Protein AF-A0A318TJJ9-F1 (afdb_monomer_lite)

Secondary structure (DSSP, 8-state):
--HHHHHHHHHHHHHHHHHHHHHHHHT-EEEEETTEEEEE--HHHHHHHHHHHHHHHHHHHHHHHHHHH-TTSPPPTT-SS-GGG---SHHHHHHHHHHHHHHHHHHHHHHHHHHHHHHSS----HHHHHHHHHHHHHHHHHHHHHHHHHT--

Foldseek 3Di:
DPVLLCVLVLQLVLLVLVLQLLVQAVPWDWDDDPVDIDTRGRVSNVVSVVVNVVSLVVLVVVLVVVCVVCVPQHDDSPDPDDSQPPDPDPLSVVLQVVLVVVLVVVCVPLVVVVVVVVPPPDPDDPSNNSVSVSVSSSVSSVSSSVSSVVSVD

Sequence (153 aa):
MNIRMFYPILNILSCIILLFVGWGFTRSNVTITENFIEYTIHPVGIFAWLVLIVFVFMLLFIVQRHNKQNPDKKIKAFSIKPPEYNEDDEMYQYATMSATKKVYTFLTWALPMILALLLLPIPFSKFSIFVIVVCIIIVQNLIFYFEMKKFKE

Organism: NCBI:txid1202712

pLDDT: mean 85.9, std 9.33, range [48.97, 96.56]

Radius of gyration: 19.57 Å; chains: 1; bounding box: 45×32×54 Å

Structure (mmCIF, N/CA/C/O backbone):
data_AF-A0A318TJJ9-F1
#
_entry.id   AF-A0A318TJJ9-F1
#
loop_
_atom_site.group_PDB
_atom_site.id
_atom_site.type_symbol
_atom_site.label_atom_id
_atom_site.label_alt_id
_atom_site.label_comp_id
_atom_site.label_asym_id
_atom_site.label_entity_id
_atom_site.label_seq_id
_atom_site.pdbx_PDB_ins_code
_atom_site.Cartn_x
_atom_site.Cartn_y
_atom_site.Cartn_z
_atom_site.occupancy
_atom_site.B_iso_or_equiv
_atom_site.auth_seq_id
_atom_site.auth_comp_id
_atom_site.auth_asym_id
_atom_site.auth_atom_id
_atom_site.pdbx_PDB_model_num
ATOM 1 N N . MET A 1 1 ? -22.801 3.834 6.534 1.00 48.97 1 MET A N 1
ATOM 2 C CA . MET A 1 1 ? -21.703 2.873 6.274 1.00 48.97 1 MET A CA 1
ATOM 3 C C . MET A 1 1 ? -20.527 3.254 7.158 1.00 48.97 1 MET A C 1
ATOM 5 O O . MET A 1 1 ? -20.187 4.430 7.186 1.00 48.97 1 MET A O 1
ATOM 9 N N . ASN A 1 2 ? -19.970 2.316 7.929 1.00 66.69 2 ASN A N 1
ATOM 10 C CA . ASN A 1 2 ? -18.931 2.628 8.912 1.00 66.69 2 ASN A CA 1
ATOM 11 C C . ASN A 1 2 ? -17.588 2.840 8.186 1.00 66.69 2 ASN A C 1
ATOM 13 O O . ASN A 1 2 ? -16.955 1.875 7.758 1.00 66.69 2 ASN A O 1
ATOM 17 N N . ILE A 1 3 ? -17.205 4.105 7.975 1.00 69.88 3 ILE A N 1
ATOM 18 C CA . ILE A 1 3 ? -16.076 4.514 7.115 1.00 69.88 3 ILE A CA 1
ATOM 19 C C . ILE A 1 3 ? -14.744 3.877 7.546 1.00 69.88 3 ILE A C 1
ATOM 21 O O . ILE A 1 3 ? -13.894 3.593 6.709 1.00 69.88 3 ILE A O 1
ATOM 25 N N . ARG A 1 4 ? -14.624 3.555 8.839 1.00 71.06 4 ARG A N 1
ATOM 26 C CA . ARG A 1 4 ? -13.448 2.954 9.484 1.00 71.06 4 ARG A CA 1
ATOM 27 C C . ARG A 1 4 ? -13.162 1.529 9.008 1.00 71.06 4 ARG A C 1
ATOM 29 O O . ARG A 1 4 ? -12.023 1.177 8.762 1.00 71.06 4 ARG A O 1
ATOM 36 N N . MET A 1 5 ? -14.199 0.718 8.802 1.00 74.88 5 MET A N 1
ATOM 37 C CA . MET A 1 5 ? -14.044 -0.660 8.309 1.00 74.88 5 MET A CA 1
ATOM 38 C C . MET A 1 5 ? -13.779 -0.714 6.801 1.00 74.88 5 MET A C 1
ATOM 40 O O . MET A 1 5 ? -13.242 -1.690 6.286 1.00 74.88 5 MET A O 1
ATOM 44 N N . PHE A 1 6 ? -14.191 0.333 6.087 1.00 81.38 6 PHE A N 1
ATOM 45 C CA . PHE A 1 6 ? -14.032 0.434 4.642 1.00 81.38 6 PHE A CA 1
ATOM 46 C C . PHE A 1 6 ? -12.661 0.998 4.244 1.00 81.38 6 PHE A C 1
ATOM 48 O O . PHE A 1 6 ? -12.187 0.732 3.143 1.00 81.38 6 PHE A O 1
ATOM 55 N N . TYR A 1 7 ? -11.998 1.732 5.139 1.00 82.69 7 TYR A N 1
ATOM 56 C CA . TYR A 1 7 ? -10.713 2.369 4.861 1.00 82.69 7 TYR A CA 1
ATOM 57 C C . TYR A 1 7 ? -9.578 1.381 4.515 1.00 82.69 7 TYR A C 1
ATOM 59 O O . TYR A 1 7 ? -8.919 1.610 3.498 1.00 82.69 7 TYR A O 1
ATOM 67 N N . PRO A 1 8 ? -9.394 0.236 5.207 1.00 86.44 8 PRO A 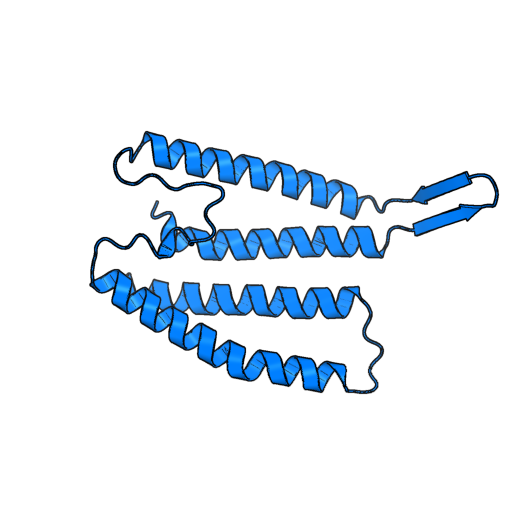N 1
ATOM 68 C CA . PRO A 1 8 ? -8.400 -0.764 4.801 1.00 86.44 8 PRO A CA 1
ATOM 69 C C . PRO A 1 8 ? -8.636 -1.304 3.383 1.00 86.44 8 PRO A C 1
ATOM 71 O O . PRO A 1 8 ? -7.691 -1.520 2.626 1.00 86.44 8 PRO A O 1
ATOM 74 N N . ILE A 1 9 ? -9.903 -1.467 2.983 1.00 88.50 9 ILE A N 1
ATOM 75 C CA . ILE A 1 9 ? -10.274 -1.905 1.628 1.00 88.50 9 ILE A CA 1
ATOM 76 C C . ILE A 1 9 ? -9.942 -0.817 0.603 1.00 88.50 9 ILE A C 1
ATOM 78 O O . ILE A 1 9 ? -9.381 -1.113 -0.451 1.00 88.50 9 ILE A O 1
ATOM 82 N N . LEU A 1 10 ? -10.251 0.445 0.911 1.00 89.00 10 LEU A N 1
ATOM 83 C CA . LEU A 1 10 ? -9.885 1.580 0.062 1.00 89.00 10 LEU A CA 1
ATOM 84 C C . LEU A 1 10 ? -8.366 1.698 -0.108 1.00 89.00 10 LEU A C 1
ATOM 86 O O . LEU A 1 10 ? -7.900 2.017 -1.200 1.00 89.00 10 LEU A O 1
ATOM 90 N N . ASN A 1 11 ? -7.595 1.387 0.934 1.00 89.75 11 ASN A N 1
ATOM 91 C CA . ASN A 1 11 ? -6.139 1.370 0.871 1.00 89.75 11 ASN A CA 1
ATOM 92 C C . ASN A 1 11 ? -5.622 0.239 -0.038 1.00 89.75 11 ASN A C 1
ATOM 94 O O . ASN A 1 11 ? -4.772 0.478 -0.891 1.00 89.75 11 ASN A O 1
ATOM 98 N N . ILE A 1 12 ? -6.198 -0.968 0.054 1.00 93.19 12 ILE A N 1
ATOM 99 C CA . ILE A 1 12 ? -5.901 -2.077 -0.874 1.00 93.19 12 ILE A CA 1
ATOM 100 C C . ILE A 1 12 ? -6.212 -1.673 -2.320 1.00 93.19 12 ILE A C 1
ATOM 102 O O . ILE A 1 12 ? -5.402 -1.910 -3.215 1.00 93.19 12 ILE A O 1
ATOM 106 N N . LEU A 1 13 ? -7.359 -1.034 -2.559 1.00 93.44 13 LEU A N 1
ATOM 107 C CA . LEU A 1 13 ? -7.740 -0.582 -3.895 1.00 93.44 13 LEU A CA 1
ATOM 108 C C . LEU A 1 13 ? -6.759 0.469 -4.436 1.00 93.44 13 LEU A C 1
ATOM 110 O O . LEU A 1 13 ? -6.338 0.371 -5.587 1.00 93.44 13 LEU A O 1
ATOM 114 N N . SER A 1 14 ? -6.335 1.416 -3.593 1.00 92.38 14 SER A N 1
ATOM 115 C CA . SER A 1 14 ? -5.288 2.391 -3.922 1.00 92.38 14 SER A CA 1
ATOM 116 C C . SER A 1 14 ? -3.986 1.699 -4.339 1.00 92.38 14 SER A C 1
ATOM 118 O O . SER A 1 14 ? -3.410 2.015 -5.379 1.00 92.38 14 SER A O 1
ATOM 120 N N . CYS A 1 15 ? -3.558 0.685 -3.584 1.00 93.81 15 CYS A N 1
ATOM 121 C CA . CYS A 1 15 ? -2.378 -0.116 -3.899 1.00 93.81 15 CYS A CA 1
ATOM 122 C C . CYS A 1 15 ? -2.483 -0.838 -5.247 1.00 93.81 15 CYS A C 1
ATOM 124 O O . CYS A 1 15 ? -1.516 -0.854 -6.008 1.00 93.81 15 CYS A O 1
ATOM 126 N N . ILE A 1 16 ? -3.649 -1.401 -5.570 1.00 94.38 16 ILE A N 1
ATOM 127 C CA . ILE A 1 16 ? -3.890 -2.052 -6.865 1.00 94.38 16 ILE A CA 1
ATOM 128 C C . ILE A 1 16 ? -3.786 -1.032 -8.002 1.00 94.38 16 ILE A C 1
ATOM 130 O O . ILE A 1 16 ? -3.118 -1.295 -8.999 1.00 94.38 16 ILE A O 1
ATOM 134 N N . ILE A 1 17 ? -4.387 0.151 -7.851 1.00 93.81 17 ILE A N 1
ATOM 135 C CA . ILE A 1 17 ? -4.281 1.219 -8.855 1.00 93.81 17 ILE A CA 1
ATOM 136 C C . ILE A 1 17 ? -2.810 1.623 -9.045 1.00 93.81 17 ILE A C 1
ATOM 138 O O . ILE A 1 17 ? -2.337 1.717 -10.178 1.00 93.81 17 ILE A O 1
ATOM 142 N N . LEU A 1 18 ? -2.057 1.781 -7.952 1.00 93.62 18 LEU A N 1
ATOM 143 C CA . LEU A 1 18 ? -0.630 2.107 -7.999 1.00 93.62 18 LEU A CA 1
ATOM 144 C C . LEU A 1 18 ? 0.219 1.023 -8.680 1.00 93.62 18 LEU A C 1
ATOM 146 O O . LEU A 1 18 ? 1.198 1.369 -9.339 1.00 93.62 18 LEU A O 1
ATOM 150 N N . LEU A 1 19 ? -0.153 -0.261 -8.592 1.00 94.06 19 LEU A N 1
ATOM 151 C CA . LEU A 1 19 ? 0.509 -1.328 -9.357 1.00 94.06 19 LEU A CA 1
ATOM 152 C C . LEU A 1 19 ? 0.387 -1.106 -10.861 1.00 94.06 19 LEU A C 1
ATOM 154 O O . LEU A 1 19 ? 1.390 -1.188 -11.570 1.00 94.06 19 LEU A O 1
ATOM 158 N N . PHE A 1 20 ? -0.814 -0.785 -11.343 1.00 92.94 20 PHE A N 1
ATOM 159 C CA . PHE A 1 20 ? -1.041 -0.512 -12.763 1.00 92.94 20 PHE A CA 1
ATOM 160 C C . PHE A 1 20 ? -0.334 0.760 -13.228 1.00 92.94 20 PHE A C 1
ATOM 162 O O . PHE A 1 20 ? 0.237 0.773 -14.320 1.00 92.94 20 PHE A O 1
ATOM 169 N N . VAL A 1 21 ? -0.306 1.796 -12.382 1.00 92.00 21 VAL A N 1
ATOM 170 C CA . VAL A 1 21 ? 0.491 3.003 -12.632 1.00 92.00 21 VAL A CA 1
ATOM 171 C C . VAL A 1 21 ? 1.962 2.615 -12.773 1.00 92.00 21 VAL A C 1
ATOM 173 O O . VAL A 1 21 ? 2.539 2.803 -13.841 1.00 92.00 21 VAL A O 1
ATOM 176 N N . GLY A 1 22 ? 2.560 1.992 -11.753 1.00 90.81 22 GLY A N 1
ATOM 177 C CA . GLY A 1 22 ? 3.972 1.597 -11.766 1.00 90.81 22 GLY A CA 1
ATOM 178 C C . GLY A 1 22 ? 4.338 0.690 -12.946 1.00 90.81 22 GLY A C 1
ATOM 179 O O . GLY A 1 22 ? 5.394 0.859 -13.559 1.00 90.81 22 GLY A O 1
ATOM 180 N N . TRP A 1 23 ? 3.444 -0.222 -13.329 1.00 91.44 23 TRP A N 1
ATOM 181 C CA . TRP A 1 23 ? 3.633 -1.087 -14.493 1.00 91.44 23 TRP A CA 1
ATOM 182 C C . TRP A 1 23 ? 3.658 -0.295 -15.806 1.00 91.44 23 TRP A C 1
ATOM 184 O O . TRP A 1 23 ? 4.503 -0.535 -16.666 1.00 91.44 23 TRP A O 1
ATOM 194 N N . GLY A 1 24 ? 2.778 0.698 -15.949 1.00 89.19 24 GLY A N 1
ATOM 195 C CA . GLY A 1 24 ? 2.758 1.583 -17.110 1.00 89.19 24 GLY A CA 1
ATOM 196 C C . GLY A 1 24 ? 4.018 2.446 -17.241 1.00 89.19 24 GLY A C 1
ATOM 197 O O . GLY A 1 24 ? 4.577 2.546 -18.333 1.00 89.19 24 GLY A O 1
ATOM 198 N N . PHE A 1 25 ? 4.516 3.024 -16.141 1.00 84.94 25 PHE A N 1
ATOM 199 C CA . PHE A 1 25 ? 5.750 3.833 -16.174 1.00 84.94 25 PHE A CA 1
ATOM 200 C C . PHE A 1 25 ? 6.992 3.009 -16.456 1.00 84.94 25 PHE A C 1
ATOM 202 O O . PHE A 1 25 ? 7.846 3.442 -17.217 1.00 84.94 25 PHE A O 1
ATOM 209 N N . THR A 1 26 ? 7.094 1.815 -15.877 1.00 87.62 26 THR A N 1
ATOM 210 C CA . THR A 1 26 ? 8.272 0.954 -16.068 1.00 87.62 26 THR A CA 1
ATOM 211 C C . THR A 1 26 ? 8.405 0.424 -17.496 1.00 87.62 26 THR A C 1
ATOM 213 O O . THR A 1 26 ? 9.491 0.003 -17.880 1.00 87.62 26 THR A O 1
ATOM 216 N N . ARG A 1 27 ? 7.330 0.481 -18.292 1.00 86.25 27 ARG A N 1
ATOM 217 C CA . ARG A 1 27 ? 7.324 0.175 -19.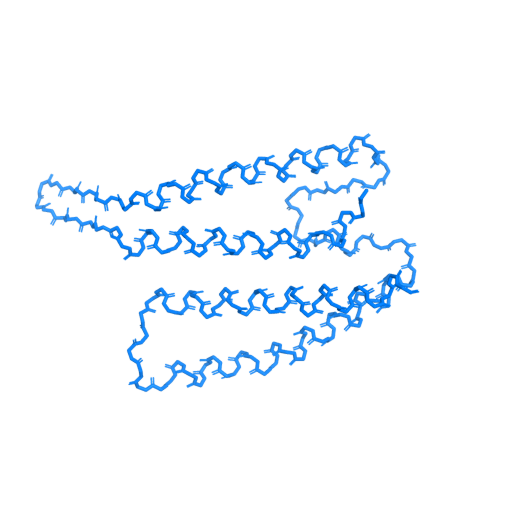732 1.00 86.25 27 ARG A CA 1
ATOM 218 C C . ARG A 1 27 ? 7.345 1.402 -20.641 1.00 86.25 27 ARG A C 1
ATOM 220 O O . ARG A 1 27 ? 7.291 1.248 -21.857 1.00 86.25 27 ARG A O 1
ATOM 227 N N . SER A 1 28 ? 7.368 2.600 -20.068 1.00 85.38 28 SER A N 1
ATOM 228 C CA . SER A 1 28 ? 7.495 3.832 -20.841 1.00 85.38 28 SER A CA 1
ATOM 229 C C . SER A 1 28 ? 8.970 4.058 -21.167 1.00 85.38 28 SER A C 1
ATOM 231 O O . SER A 1 28 ? 9.820 3.871 -20.297 1.00 85.38 28 SER A O 1
ATOM 233 N N . ASN A 1 29 ? 9.283 4.443 -22.403 1.00 80.75 29 ASN A N 1
ATOM 234 C CA . ASN A 1 29 ? 10.663 4.663 -22.831 1.00 80.75 29 ASN A CA 1
ATOM 235 C C . ASN A 1 29 ? 10.936 6.154 -23.006 1.00 80.75 29 ASN A C 1
ATOM 237 O O . ASN A 1 29 ? 10.069 6.920 -23.434 1.00 80.75 29 ASN A O 1
ATOM 241 N N . VAL A 1 30 ? 12.166 6.545 -22.691 1.00 82.62 30 VAL A N 1
ATOM 242 C CA . VAL A 1 30 ? 12.683 7.890 -22.935 1.00 82.62 30 VAL A CA 1
ATOM 243 C C . VAL A 1 30 ? 13.864 7.749 -23.876 1.00 82.62 30 VAL A C 1
ATOM 245 O O . VAL A 1 30 ? 14.856 7.109 -23.529 1.00 82.62 30 VAL A O 1
ATOM 248 N N . THR A 1 31 ? 13.749 8.319 -25.066 1.00 83.00 31 THR A N 1
ATOM 249 C CA . THR A 1 31 ? 14.832 8.399 -26.043 1.00 83.00 31 THR A CA 1
ATOM 250 C C . THR A 1 31 ? 15.424 9.800 -25.971 1.00 83.00 31 THR A C 1
ATOM 252 O O . THR A 1 31 ? 14.767 10.793 -26.276 1.00 83.00 31 THR A O 1
ATOM 255 N N . ILE A 1 32 ? 16.665 9.886 -25.488 1.00 82.31 32 ILE A N 1
ATOM 256 C CA . ILE A 1 32 ? 17.421 11.137 -25.415 1.00 82.31 32 ILE A CA 1
ATOM 257 C C . ILE A 1 32 ? 18.374 11.155 -26.607 1.00 82.31 32 ILE A C 1
ATOM 259 O O . ILE A 1 32 ? 19.318 10.370 -26.664 1.00 82.31 32 ILE A O 1
ATOM 263 N N . THR A 1 33 ? 18.109 12.051 -27.547 1.00 82.31 33 THR A N 1
ATOM 264 C CA . THR A 1 33 ? 18.981 12.380 -28.678 1.00 82.31 33 THR A CA 1
ATOM 265 C C . THR A 1 33 ? 19.632 13.738 -28.401 1.00 82.31 33 THR A C 1
ATOM 267 O O . THR A 1 33 ? 19.096 14.525 -27.625 1.00 82.31 33 THR A O 1
ATOM 270 N N . GLU A 1 34 ? 20.762 14.049 -29.043 1.00 80.88 34 GLU A N 1
ATOM 271 C CA . GLU A 1 34 ? 21.562 15.267 -28.792 1.00 80.88 34 GLU A CA 1
ATOM 272 C C . GLU A 1 34 ? 20.750 16.575 -28.772 1.00 80.88 34 GLU A C 1
ATOM 274 O O . GLU A 1 34 ? 21.083 17.489 -28.023 1.00 80.88 34 GLU A O 1
ATOM 279 N N . ASN A 1 35 ? 19.649 16.641 -29.530 1.00 84.81 35 ASN A N 1
ATOM 280 C CA . ASN A 1 35 ? 18.801 17.831 -29.634 1.00 84.81 35 ASN A CA 1
ATOM 281 C C . ASN A 1 35 ? 17.370 17.645 -29.101 1.00 84.81 35 ASN A C 1
ATOM 283 O O . ASN A 1 35 ? 16.635 18.626 -29.000 1.00 84.81 35 ASN A O 1
ATOM 287 N N . PHE A 1 36 ? 16.944 16.416 -28.783 1.00 83.00 36 PHE A N 1
ATOM 288 C CA . PHE A 1 36 ? 15.541 16.127 -28.471 1.00 83.00 36 PHE A CA 1
ATOM 289 C C . PHE A 1 36 ? 15.388 15.045 -27.410 1.00 83.00 36 PHE A C 1
ATOM 291 O O . PHE A 1 36 ? 16.108 14.050 -27.406 1.00 83.00 36 PHE A O 1
ATOM 298 N N . ILE A 1 37 ? 14.382 15.221 -26.555 1.00 85.19 37 ILE A N 1
ATOM 299 C CA . ILE A 1 37 ? 13.923 14.186 -25.635 1.00 85.19 37 ILE A CA 1
ATOM 300 C C . ILE A 1 37 ? 12.544 13.732 -26.107 1.00 85.19 37 ILE A C 1
ATOM 302 O O . ILE A 1 37 ? 11.585 14.503 -26.058 1.00 85.19 37 ILE A O 1
ATOM 306 N N . GLU A 1 38 ? 12.446 12.488 -26.562 1.00 85.06 38 GLU A N 1
ATOM 307 C CA . GLU A 1 38 ? 11.187 11.866 -26.955 1.00 85.06 38 GLU A CA 1
ATOM 308 C C . GLU A 1 38 ? 10.715 10.918 -25.843 1.00 85.06 38 GLU A C 1
ATOM 310 O O . GLU A 1 38 ? 11.437 10.036 -25.374 1.00 85.06 38 GLU A O 1
ATOM 315 N N . TYR A 1 39 ? 9.483 11.137 -25.383 1.00 82.81 39 TYR A N 1
ATOM 316 C CA . TYR A 1 39 ? 8.855 10.353 -24.325 1.00 82.81 39 TYR A CA 1
ATOM 317 C C . TYR A 1 39 ? 7.746 9.497 -24.923 1.00 82.81 39 TYR A C 1
ATOM 319 O O . TYR A 1 39 ? 6.717 10.012 -25.359 1.00 82.81 39 TYR A O 1
ATOM 327 N N . THR A 1 40 ? 7.920 8.180 -24.885 1.00 86.38 40 THR A N 1
ATOM 328 C CA . THR A 1 40 ? 6.876 7.228 -25.275 1.00 86.38 40 THR A CA 1
ATOM 329 C C . THR A 1 40 ? 6.252 6.639 -24.018 1.00 86.38 40 THR A C 1
ATOM 331 O O . THR A 1 40 ? 6.799 5.750 -23.364 1.00 86.38 40 THR A O 1
ATOM 334 N N . ILE A 1 41 ? 5.097 7.183 -23.634 1.00 83.38 41 ILE A N 1
ATOM 335 C CA . ILE A 1 41 ? 4.368 6.727 -22.450 1.00 83.38 41 ILE A CA 1
ATOM 336 C C . ILE A 1 41 ? 3.467 5.560 -22.844 1.00 83.38 41 ILE A C 1
ATOM 338 O O . ILE A 1 41 ? 2.675 5.653 -23.781 1.00 83.38 41 ILE A O 1
ATOM 342 N N . HIS A 1 42 ? 3.553 4.460 -22.101 1.00 88.06 42 HIS A N 1
ATOM 343 C CA . HIS A 1 42 ? 2.681 3.317 -22.332 1.00 88.06 42 HIS A CA 1
ATOM 344 C C . HIS A 1 42 ? 1.220 3.692 -21.995 1.00 88.06 42 HIS A C 1
ATOM 346 O O . HIS A 1 42 ? 0.965 4.208 -20.900 1.00 88.06 42 HIS A O 1
ATOM 352 N N . PRO A 1 43 ? 0.229 3.394 -22.860 1.00 88.00 43 PRO A N 1
ATOM 353 C CA . PRO A 1 43 ? -1.156 3.855 -22.687 1.00 88.00 43 PRO A CA 1
ATOM 354 C C . PRO A 1 43 ? -1.793 3.385 -21.372 1.00 88.00 43 PRO A C 1
ATOM 356 O O . PRO A 1 43 ? -2.579 4.105 -20.760 1.00 88.00 43 PRO A O 1
ATOM 359 N N . VAL A 1 44 ? -1.395 2.206 -20.883 1.00 89.06 44 VAL A N 1
ATOM 360 C CA . VAL A 1 44 ? -1.845 1.685 -19.580 1.00 89.06 44 VAL A CA 1
ATOM 361 C C . VAL A 1 44 ? -1.421 2.586 -18.417 1.00 89.06 44 VAL A C 1
ATOM 363 O O . VAL A 1 44 ? -2.197 2.753 -17.482 1.00 89.06 44 VAL A O 1
ATOM 366 N N . GLY A 1 45 ? -0.244 3.217 -18.481 1.00 86.94 45 GLY A N 1
ATOM 367 C CA . GLY A 1 45 ? 0.201 4.156 -17.448 1.00 86.94 45 GLY A CA 1
ATOM 368 C C . GLY A 1 45 ? -0.661 5.413 -17.401 1.00 86.94 45 GLY A C 1
ATOM 369 O O . GLY A 1 45 ? -1.033 5.859 -16.318 1.00 86.94 45 GLY A O 1
ATOM 370 N N . ILE A 1 46 ? -1.044 5.936 -18.570 1.00 88.94 46 ILE A N 1
ATOM 371 C CA . ILE A 1 46 ? -1.926 7.106 -18.691 1.00 88.94 46 ILE A CA 1
ATOM 372 C C . ILE A 1 46 ? -3.315 6.777 -18.140 1.00 88.94 46 ILE A C 1
ATOM 374 O O . ILE A 1 46 ? -3.847 7.512 -17.309 1.00 88.94 46 ILE A O 1
ATOM 378 N N . PHE A 1 47 ? -3.888 5.646 -18.557 1.00 92.81 47 PHE A N 1
ATOM 379 C CA . PHE A 1 47 ? -5.202 5.220 -18.084 1.00 92.81 47 PHE A CA 1
ATOM 380 C C . PHE A 1 47 ? -5.211 4.978 -16.569 1.00 92.81 47 PHE A C 1
ATOM 382 O O . PHE A 1 47 ? -6.095 5.471 -15.871 1.00 92.81 47 PHE A O 1
ATOM 389 N N . ALA A 1 48 ? -4.201 4.283 -16.039 1.00 92.38 48 ALA A N 1
ATOM 390 C CA . ALA A 1 48 ? -4.081 4.039 -14.606 1.00 92.38 48 ALA A CA 1
ATOM 391 C C . ALA A 1 48 ? -3.932 5.343 -13.801 1.00 92.38 48 ALA A C 1
ATOM 393 O O . ALA A 1 48 ? -4.510 5.458 -12.721 1.00 92.38 48 ALA A O 1
ATOM 394 N N . TRP A 1 49 ? -3.233 6.354 -14.335 1.00 91.19 49 TRP A N 1
ATOM 395 C CA . TRP A 1 49 ? -3.182 7.689 -13.727 1.00 91.19 49 TRP A CA 1
ATOM 396 C C . TRP A 1 49 ? -4.538 8.377 -13.690 1.00 91.19 49 TRP A C 1
ATOM 398 O O . TRP A 1 49 ? -4.901 8.944 -12.662 1.00 91.19 49 TRP A O 1
ATOM 408 N N . LEU A 1 50 ? -5.298 8.329 -14.784 1.00 94.06 50 LEU A N 1
ATOM 409 C CA . LEU A 1 50 ? -6.642 8.905 -14.817 1.00 94.06 50 LEU A CA 1
ATOM 410 C C . LEU A 1 50 ? -7.552 8.227 -13.788 1.00 94.06 50 LEU A C 1
ATOM 412 O O . LEU A 1 50 ? -8.258 8.911 -13.048 1.00 94.06 50 LEU A O 1
ATOM 416 N N . VAL A 1 51 ? -7.478 6.898 -13.678 1.00 94.75 51 VAL A N 1
ATOM 417 C CA . VAL A 1 51 ? -8.198 6.137 -12.647 1.00 94.75 51 VAL A CA 1
ATOM 418 C C . VAL A 1 51 ? -7.772 6.572 -11.244 1.00 94.75 51 VAL A C 1
ATOM 420 O O . VAL A 1 51 ? -8.637 6.790 -10.398 1.00 94.75 51 VAL A O 1
ATOM 423 N N . LEU A 1 52 ? -6.471 6.757 -10.995 1.00 93.75 52 LEU A N 1
ATOM 424 C CA . LEU A 1 52 ? -5.963 7.248 -9.711 1.00 93.75 52 LEU A CA 1
ATOM 425 C C . LEU A 1 52 ? -6.524 8.635 -9.375 1.00 93.75 52 LEU A C 1
ATOM 427 O O . LEU A 1 52 ? -6.983 8.853 -8.257 1.00 93.75 52 LEU A O 1
ATOM 431 N N . ILE A 1 53 ? -6.537 9.556 -10.341 1.00 94.25 53 ILE A N 1
ATOM 432 C CA . ILE A 1 53 ? -7.077 10.909 -10.165 1.00 94.25 53 ILE A CA 1
ATOM 433 C C . ILE A 1 53 ? -8.564 10.844 -9.797 1.00 94.25 53 ILE A C 1
ATOM 435 O O . ILE A 1 53 ? -8.978 11.424 -8.791 1.00 94.25 53 ILE A O 1
ATOM 439 N N . VAL A 1 54 ? -9.363 10.095 -10.562 1.00 95.25 54 VAL A N 1
ATOM 440 C CA . VAL A 1 54 ? -10.798 9.909 -10.289 1.00 95.25 54 VAL A CA 1
ATOM 441 C C . VAL A 1 54 ? -11.018 9.281 -8.911 1.00 95.25 54 VAL A C 1
ATOM 443 O O . VAL A 1 54 ? -11.891 9.719 -8.161 1.00 95.25 54 VAL A O 1
ATOM 446 N N . PHE A 1 55 ? -10.203 8.292 -8.544 1.00 93.19 55 PHE A N 1
ATOM 447 C CA . PHE A 1 55 ? -10.265 7.643 -7.240 1.00 93.19 55 PHE A CA 1
ATOM 448 C C . PHE A 1 55 ? -9.975 8.621 -6.091 1.00 93.19 55 PHE A C 1
ATOM 450 O O . PHE A 1 55 ? -10.723 8.656 -5.115 1.00 93.19 55 PHE A O 1
ATOM 457 N N . VAL A 1 56 ? -8.959 9.479 -6.221 1.00 91.50 56 VAL A N 1
ATOM 458 C CA . VAL A 1 56 ? -8.651 10.517 -5.222 1.00 91.50 56 VAL A CA 1
ATOM 459 C C . VAL A 1 56 ? -9.810 11.506 -5.075 1.00 91.50 56 VAL A C 1
ATOM 461 O O . VAL A 1 56 ? -10.215 11.807 -3.951 1.00 91.50 56 VAL A O 1
ATOM 464 N N . PHE A 1 57 ? -10.404 11.971 -6.179 1.00 92.62 57 PHE A N 1
ATOM 465 C CA . PHE A 1 57 ? -11.586 12.837 -6.116 1.00 92.62 57 PHE A CA 1
ATOM 466 C C . PHE A 1 57 ? -12.777 12.150 -5.437 1.00 92.62 57 PHE A C 1
ATOM 468 O O . PHE A 1 57 ? -13.467 12.773 -4.627 1.00 92.62 57 PHE A O 1
ATOM 475 N N . MET A 1 58 ? -12.989 10.859 -5.703 1.00 91.88 58 MET A N 1
ATOM 476 C CA . MET A 1 58 ? -14.021 10.067 -5.034 1.00 91.88 58 MET A CA 1
ATOM 477 C C . MET A 1 58 ? -13.780 9.986 -3.517 1.00 91.88 58 MET A C 1
ATOM 479 O O . MET A 1 58 ? -14.713 10.209 -2.743 1.00 91.88 58 MET A O 1
ATOM 483 N N . LEU A 1 59 ? -12.540 9.754 -3.073 1.00 88.38 59 LEU A N 1
ATOM 484 C CA . LEU A 1 59 ? -12.188 9.757 -1.648 1.00 88.38 59 LEU A CA 1
ATOM 485 C C . LEU A 1 59 ? -12.454 11.115 -0.990 1.00 88.38 59 LEU A C 1
ATOM 487 O O . LEU A 1 59 ? -13.071 11.171 0.077 1.00 88.38 59 LEU A O 1
ATOM 491 N N . LEU A 1 60 ? -12.049 12.214 -1.634 1.00 88.12 60 LEU A N 1
ATOM 492 C CA . LEU A 1 60 ? -12.309 13.567 -1.136 1.00 88.12 60 LEU A CA 1
ATOM 493 C C . LEU A 1 60 ? -13.811 13.830 -0.995 1.00 88.12 60 LEU A C 1
ATOM 495 O O . LEU A 1 60 ? -14.249 14.355 0.031 1.00 88.12 60 LEU A O 1
ATOM 499 N N . PHE A 1 61 ? -14.608 13.411 -1.978 1.00 88.38 61 PHE A N 1
ATOM 500 C CA . PHE A 1 61 ? -16.062 13.535 -1.931 1.00 88.38 61 PHE A CA 1
ATOM 501 C C . PHE A 1 61 ? -16.677 12.732 -0.773 1.00 88.38 61 PHE A C 1
ATOM 503 O O . PHE A 1 61 ? -17.539 13.243 -0.053 1.00 88.38 61 PHE A O 1
ATOM 510 N N . ILE A 1 62 ? -16.210 11.500 -0.540 1.00 86.25 62 ILE A N 1
ATOM 511 C CA . ILE A 1 62 ? -16.659 10.667 0.586 1.00 86.25 62 ILE A CA 1
ATOM 512 C C . ILE A 1 62 ? -16.347 11.350 1.923 1.00 86.25 62 ILE A C 1
ATOM 514 O O . ILE A 1 62 ? -17.224 11.425 2.787 1.00 86.25 62 ILE A O 1
ATOM 518 N N . VAL A 1 63 ? -15.133 11.885 2.089 1.00 84.81 63 VAL A N 1
ATOM 519 C CA . VAL A 1 63 ? -14.725 12.588 3.316 1.00 84.81 63 VAL A CA 1
ATOM 520 C C . VAL A 1 63 ? -15.563 13.848 3.531 1.00 84.81 63 VAL A C 1
ATOM 522 O O . VAL A 1 63 ? -16.072 14.066 4.629 1.00 84.81 63 VAL A O 1
ATOM 525 N N . GLN A 1 64 ? -15.779 14.656 2.490 1.00 85.81 64 GLN A N 1
ATOM 526 C CA . GLN A 1 64 ? -16.631 15.847 2.574 1.00 85.81 64 GLN A CA 1
ATOM 527 C C . GLN A 1 64 ? -18.069 15.493 2.965 1.00 85.81 64 GLN A C 1
ATOM 529 O O . GLN A 1 64 ? -18.642 16.121 3.859 1.00 85.81 64 GLN A O 1
ATOM 534 N N . ARG A 1 65 ? -18.645 14.458 2.341 1.00 85.94 65 ARG A N 1
ATOM 535 C CA . ARG A 1 65 ? -19.990 13.972 2.669 1.00 85.94 65 ARG A CA 1
ATOM 536 C C . ARG A 1 65 ? -20.070 13.484 4.114 1.00 85.94 65 ARG A C 1
ATOM 538 O O . ARG A 1 65 ? -21.029 13.822 4.805 1.00 85.94 65 ARG A O 1
ATOM 545 N N . HIS A 1 66 ? -19.069 12.738 4.580 1.00 82.81 66 HIS A N 1
ATOM 546 C CA . HIS A 1 66 ? -19.004 12.268 5.962 1.00 82.81 66 HIS A CA 1
ATOM 547 C C . HIS A 1 66 ? -18.930 13.433 6.958 1.00 82.81 66 HIS A C 1
ATOM 549 O O . HIS A 1 66 ? -19.700 13.458 7.915 1.00 82.81 66 HIS A O 1
ATOM 555 N N . ASN A 1 67 ? -18.083 14.430 6.686 1.00 84.81 67 ASN A N 1
ATOM 556 C CA . ASN A 1 67 ? -17.917 15.620 7.525 1.00 84.81 67 ASN A CA 1
ATOM 557 C C . ASN A 1 67 ? -19.173 16.496 7.580 1.00 84.81 67 ASN A C 1
ATOM 559 O O . ASN A 1 67 ? -19.432 17.122 8.604 1.00 84.81 67 ASN A O 1
ATOM 563 N N . LYS A 1 68 ? -19.958 16.549 6.494 1.00 84.38 68 LYS A N 1
ATOM 564 C CA . LYS A 1 68 ? -21.243 17.264 6.468 1.00 84.38 68 LYS A CA 1
ATOM 565 C C . LYS A 1 68 ? -22.308 16.558 7.309 1.00 84.38 68 LYS A C 1
ATOM 567 O O . LYS A 1 68 ? -23.141 17.222 7.911 1.00 84.38 68 LYS A O 1
ATOM 572 N N . GLN A 1 69 ? -22.293 15.225 7.330 1.00 83.12 69 GLN A N 1
ATOM 573 C CA . GLN A 1 69 ? -23.247 14.413 8.092 1.00 83.12 69 GLN A CA 1
ATOM 574 C C . GLN A 1 69 ? -22.869 14.277 9.573 1.00 83.12 69 GLN A C 1
ATOM 576 O O . GLN A 1 69 ? -23.755 14.113 10.401 1.00 83.12 69 GLN A O 1
ATOM 581 N N . ASN A 1 70 ? -21.577 14.351 9.903 1.00 80.19 70 ASN A N 1
ATOM 582 C CA . ASN A 1 70 ? -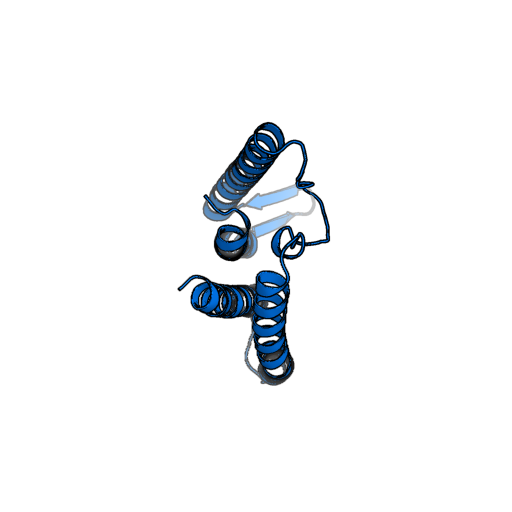21.052 14.197 11.261 1.00 80.19 70 ASN A CA 1
ATOM 583 C C . ASN A 1 70 ? -20.172 15.409 11.617 1.00 80.19 70 ASN A C 1
ATOM 585 O O . ASN A 1 70 ? -18.942 15.292 11.639 1.00 80.19 70 ASN A O 1
ATOM 589 N N . PRO A 1 71 ? -20.773 16.589 11.863 1.00 75.75 71 PRO A N 1
ATOM 590 C CA . PRO A 1 71 ? -20.023 17.812 12.150 1.00 75.75 71 PRO A CA 1
ATOM 591 C C . PRO A 1 71 ? -19.185 17.716 13.432 1.00 75.75 71 PRO A C 1
ATOM 593 O O . PRO A 1 71 ? -18.144 18.368 13.512 1.00 75.75 71 PRO A O 1
ATOM 596 N N . ASP A 1 72 ? -19.587 16.863 14.376 1.00 74.69 72 ASP A N 1
ATOM 597 C CA . ASP A 1 72 ? -18.899 16.657 15.656 1.00 74.69 72 ASP A CA 1
ATOM 598 C C . ASP A 1 72 ? -17.699 15.700 15.540 1.00 74.69 72 ASP A C 1
ATOM 600 O O . ASP A 1 72 ? -16.806 15.708 16.383 1.00 74.69 72 ASP A O 1
ATOM 604 N N . LYS A 1 73 ? -17.633 14.894 14.468 1.00 72.69 73 LYS A N 1
ATOM 605 C CA . LYS A 1 73 ? -16.592 13.873 14.240 1.00 72.69 73 LYS A CA 1
ATOM 606 C C . LYS A 1 73 ? -15.941 14.033 12.865 1.00 72.69 73 LYS A C 1
ATOM 608 O O . LYS A 1 73 ? -15.957 13.126 12.034 1.00 72.69 73 LYS A O 1
ATOM 613 N N . LYS A 1 74 ? -15.368 15.211 12.605 1.00 75.19 74 LYS A N 1
ATOM 614 C CA . LYS A 1 74 ? -14.732 15.524 11.314 1.00 75.19 74 LYS A CA 1
ATOM 615 C C . LYS A 1 74 ? -13.471 14.691 11.078 1.00 75.19 74 LYS A C 1
ATOM 617 O O . LYS A 1 74 ? -12.585 14.609 11.927 1.00 75.19 74 LYS A O 1
ATOM 622 N N . ILE A 1 75 ? -13.344 14.170 9.864 1.00 77.62 75 ILE A N 1
ATOM 623 C CA . ILE A 1 75 ? -12.143 13.523 9.340 1.00 77.62 75 ILE A CA 1
ATOM 624 C C . ILE A 1 75 ? -11.388 14.535 8.477 1.00 77.62 75 ILE A C 1
ATOM 626 O O . ILE A 1 75 ? -11.939 15.117 7.540 1.00 77.62 75 ILE A O 1
ATOM 630 N N . LYS A 1 76 ? -10.105 14.755 8.772 1.00 76.94 76 LYS A N 1
ATOM 631 C CA . LYS A 1 76 ? -9.225 15.551 7.907 1.00 76.94 76 LYS A CA 1
ATOM 632 C C . LYS A 1 76 ? -8.703 14.654 6.783 1.00 76.94 76 LYS A C 1
ATOM 634 O O . LYS A 1 76 ? -8.065 13.646 7.064 1.00 76.94 76 LYS A O 1
ATOM 639 N N . ALA A 1 77 ? -8.939 15.040 5.528 1.00 69.19 77 ALA A N 1
ATOM 640 C CA . ALA A 1 77 ? -8.559 14.247 4.352 1.00 69.19 77 ALA A CA 1
ATOM 641 C C . ALA A 1 77 ? -7.042 13.990 4.227 1.00 69.19 77 ALA A C 1
ATOM 643 O O . ALA A 1 77 ? -6.645 12.980 3.663 1.00 69.19 77 ALA A O 1
ATOM 644 N N . PHE A 1 78 ? -6.209 14.878 4.782 1.00 72.38 78 PHE A N 1
ATOM 645 C CA . PHE A 1 78 ? -4.742 14.793 4.744 1.00 72.38 78 PHE A CA 1
ATOM 646 C C . PHE A 1 78 ? -4.124 14.572 6.134 1.00 72.38 78 PHE A C 1
ATOM 648 O O . PHE A 1 78 ? -3.023 15.033 6.422 1.00 72.38 78 PHE A O 1
ATOM 655 N N . SER A 1 79 ? -4.856 13.926 7.043 1.00 73.81 79 SER A N 1
ATOM 656 C CA . SER A 1 79 ? -4.313 13.557 8.353 1.00 73.81 79 SER A CA 1
ATOM 657 C C . SER A 1 79 ? -3.311 12.414 8.222 1.00 73.81 79 SER A C 1
ATOM 659 O O . SER A 1 79 ? -3.609 11.408 7.587 1.00 73.81 79 SER A O 1
ATOM 661 N N . ILE A 1 80 ? -2.166 12.528 8.900 1.00 68.06 80 ILE A N 1
ATOM 662 C CA . ILE A 1 80 ? -1.230 11.405 9.076 1.00 68.06 80 ILE A CA 1
ATOM 663 C C . ILE A 1 80 ? -1.861 10.326 9.959 1.00 68.06 80 ILE A C 1
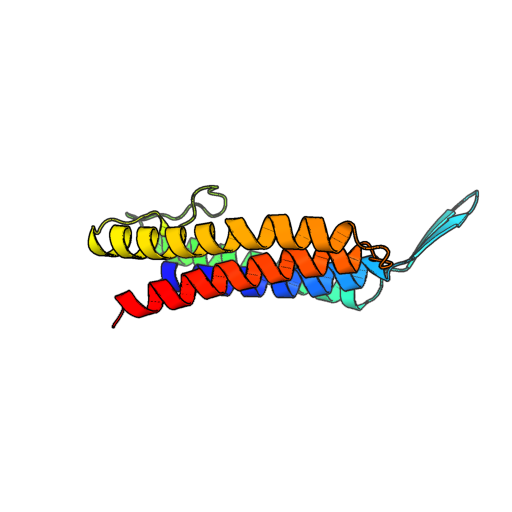ATOM 665 O O . ILE A 1 80 ? -1.599 9.146 9.761 1.00 68.06 80 ILE A O 1
ATOM 669 N N . LYS A 1 81 ? -2.708 10.723 10.922 1.00 69.56 81 LYS A N 1
ATOM 670 C CA . LYS A 1 81 ? -3.446 9.796 11.783 1.00 69.56 81 LYS A CA 1
ATOM 671 C C . LYS A 1 81 ? -4.588 9.161 10.975 1.00 69.56 81 LYS A C 1
ATOM 673 O O . LYS A 1 81 ? -5.474 9.917 10.555 1.00 69.56 81 LYS A O 1
ATOM 678 N N . PRO A 1 82 ? -4.592 7.827 10.794 1.00 69.88 82 PRO A N 1
ATOM 679 C CA . PRO A 1 82 ? -5.689 7.115 10.159 1.00 69.88 82 PRO A CA 1
ATOM 680 C C . PRO A 1 82 ? -7.029 7.372 10.865 1.00 69.88 82 PRO A C 1
ATOM 682 O O . PRO A 1 82 ? -7.065 7.479 12.099 1.00 69.88 82 PRO A O 1
ATOM 685 N N . PRO A 1 83 ? -8.137 7.480 10.112 1.00 68.06 83 PRO A N 1
ATOM 686 C CA . PRO A 1 83 ? -9.468 7.689 10.678 1.00 68.06 83 PRO A CA 1
ATOM 687 C C . PRO A 1 83 ? -9.948 6.523 11.559 1.00 68.06 83 PRO A C 1
ATOM 689 O O . PRO A 1 83 ? -10.885 6.707 12.336 1.00 68.06 83 PRO A O 1
ATOM 692 N N . GLU A 1 84 ? -9.315 5.351 11.468 1.00 64.94 84 GLU A N 1
ATOM 693 C CA . GLU A 1 84 ? -9.535 4.198 12.343 1.00 64.94 84 GLU A CA 1
ATOM 694 C C . GLU A 1 84 ? -9.256 4.524 13.807 1.00 64.94 84 GLU A C 1
ATOM 696 O O . GLU A 1 84 ? -10.026 4.103 14.653 1.00 64.94 84 GLU A O 1
ATOM 701 N N . TYR A 1 85 ? -8.240 5.339 14.105 1.00 62.78 85 TYR A N 1
ATOM 702 C CA . TYR A 1 85 ? -7.835 5.680 15.476 1.00 62.78 85 TYR A CA 1
ATOM 703 C C . TYR A 1 85 ? -8.666 6.799 16.131 1.00 62.78 85 TYR A C 1
ATOM 705 O O . TYR A 1 85 ? -8.297 7.310 17.196 1.00 62.78 85 TYR A O 1
ATOM 713 N N . ASN A 1 86 ? -9.734 7.271 15.485 1.00 64.25 86 ASN A N 1
ATOM 714 C CA . ASN A 1 86 ? -10.705 8.166 16.121 1.00 64.25 86 ASN A CA 1
ATOM 715 C C . ASN A 1 86 ? -11.764 7.318 16.825 1.00 64.25 86 ASN A C 1
ATOM 717 O O . ASN A 1 86 ? -12.895 7.208 16.361 1.00 64.25 86 ASN A O 1
ATOM 721 N N . GLU A 1 87 ? -11.363 6.668 17.911 1.00 65.00 87 GLU A N 1
ATOM 722 C CA . GLU A 1 87 ? -12.187 5.711 18.644 1.00 65.00 87 GLU A CA 1
ATOM 723 C C . GLU A 1 87 ? -12.694 6.352 19.927 1.00 65.00 87 GLU A C 1
ATOM 725 O O . GLU A 1 87 ? -11.916 6.662 20.825 1.00 65.00 87 GLU A O 1
ATOM 730 N N . ASP A 1 88 ? -14.010 6.539 19.991 1.00 63.91 88 ASP A N 1
ATOM 731 C CA . ASP A 1 88 ? -14.705 7.071 21.167 1.00 63.91 88 ASP A CA 1
ATOM 732 C C . ASP A 1 88 ? -15.169 5.948 22.116 1.00 63.91 88 ASP A C 1
ATOM 734 O O . ASP A 1 88 ? -15.848 6.218 23.099 1.00 63.91 88 ASP A O 1
ATOM 738 N N . ASP A 1 89 ? -14.860 4.690 21.783 1.00 73.00 89 ASP A N 1
ATOM 739 C CA . ASP A 1 89 ? -15.359 3.483 22.444 1.00 73.00 89 ASP A CA 1
ATOM 740 C C . ASP A 1 89 ? -14.188 2.527 22.727 1.00 73.00 89 ASP A C 1
ATOM 742 O O . ASP A 1 89 ? -13.393 2.208 21.833 1.00 73.00 89 ASP A O 1
ATOM 746 N N . GLU A 1 90 ? -14.086 2.087 23.981 1.00 75.50 90 GLU A N 1
ATOM 747 C CA . GLU A 1 90 ? -13.030 1.214 24.499 1.00 75.50 90 GLU A CA 1
ATOM 748 C C . GLU A 1 90 ? -12.978 -0.143 23.780 1.00 75.50 90 GLU A C 1
ATOM 750 O O . GLU A 1 90 ? -11.895 -0.693 23.562 1.00 75.50 90 GLU A O 1
ATOM 755 N N . MET A 1 91 ? -14.124 -0.672 23.337 1.00 78.25 91 MET A N 1
ATOM 756 C CA . MET A 1 91 ? -14.172 -1.953 22.626 1.00 78.25 91 MET A CA 1
ATOM 757 C C . MET A 1 91 ? -13.473 -1.863 21.263 1.00 78.25 91 MET A C 1
ATOM 759 O O . MET A 1 91 ? -12.758 -2.784 20.856 1.00 78.25 91 MET A O 1
ATOM 763 N N . TYR A 1 92 ? -13.622 -0.730 20.573 1.00 77.94 92 TYR A N 1
ATOM 764 C CA . TYR A 1 92 ? -12.935 -0.482 19.305 1.00 77.94 92 TYR A CA 1
ATOM 765 C C . TYR A 1 92 ? -11.431 -0.295 19.509 1.00 77.94 92 TYR A C 1
ATOM 767 O O . TYR A 1 92 ? -10.653 -0.865 18.746 1.00 77.94 92 TYR A O 1
ATOM 775 N N . GLN A 1 93 ? -11.020 0.384 20.585 1.00 82.00 93 GLN A N 1
ATOM 776 C CA . GLN A 1 93 ? -9.602 0.504 20.942 1.00 82.00 93 GLN A CA 1
ATOM 777 C C . GLN A 1 93 ? -8.947 -0.858 21.152 1.00 82.00 93 GLN A C 1
ATOM 779 O O . GLN A 1 93 ? -7.849 -1.109 20.644 1.00 82.00 93 GLN A O 1
ATOM 784 N N . TYR A 1 94 ? -9.635 -1.776 21.832 1.00 85.38 94 TYR A N 1
ATOM 785 C CA . TYR A 1 94 ? -9.143 -3.138 21.997 1.00 85.38 94 TYR A CA 1
ATOM 786 C C . TYR A 1 94 ? -9.029 -3.884 20.657 1.00 85.38 94 TYR A C 1
ATOM 788 O O . TYR A 1 94 ? -8.006 -4.524 20.387 1.00 85.38 94 TYR A O 1
ATOM 796 N N . ALA A 1 95 ? -10.041 -3.768 19.791 1.00 85.50 95 ALA A N 1
ATOM 797 C CA . ALA A 1 95 ? -10.044 -4.388 18.467 1.00 85.50 95 ALA A CA 1
ATOM 798 C C . ALA A 1 95 ? -8.881 -3.886 17.595 1.00 85.50 95 ALA A C 1
ATOM 800 O O . ALA A 1 95 ? -8.111 -4.687 17.055 1.00 85.50 95 ALA A O 1
ATOM 801 N N . THR A 1 96 ? -8.694 -2.568 17.520 1.00 86.31 96 THR A N 1
ATOM 802 C CA . THR A 1 96 ? -7.622 -1.939 16.743 1.00 86.31 96 THR A CA 1
ATOM 803 C C . THR A 1 96 ? -6.249 -2.263 17.320 1.00 86.31 96 THR A C 1
ATOM 805 O O . THR A 1 96 ? -5.314 -2.539 16.562 1.00 86.31 96 THR A O 1
ATOM 808 N N . MET A 1 97 ? -6.108 -2.334 18.647 1.00 88.38 97 MET A N 1
ATOM 809 C CA . MET A 1 97 ? -4.879 -2.799 19.292 1.00 88.38 97 MET A CA 1
ATOM 810 C C . MET A 1 97 ? -4.564 -4.258 18.931 1.00 88.38 97 MET A C 1
ATOM 812 O O . MET A 1 97 ? -3.415 -4.570 18.606 1.00 88.38 97 MET A O 1
ATOM 816 N N . SER A 1 98 ? -5.559 -5.152 18.946 1.00 90.31 98 SER A N 1
ATOM 817 C CA . SER A 1 98 ? -5.395 -6.555 18.531 1.00 90.31 98 SER A CA 1
ATOM 818 C C . SER A 1 98 ? -4.973 -6.665 17.060 1.00 90.31 98 SER A C 1
ATOM 820 O O . SER A 1 98 ? -3.990 -7.340 16.736 1.00 90.31 98 SER A O 1
ATOM 822 N N . ALA A 1 99 ? -5.656 -5.939 16.170 1.00 90.38 99 ALA A N 1
ATOM 823 C CA . ALA A 1 99 ? -5.346 -5.898 14.743 1.00 90.38 99 ALA A CA 1
ATOM 824 C C . ALA A 1 99 ? -3.924 -5.378 14.482 1.00 90.38 99 ALA A C 1
ATOM 826 O O . ALA A 1 99 ? -3.156 -5.997 13.742 1.00 90.38 99 ALA A O 1
ATOM 827 N N . THR A 1 100 ? -3.536 -4.296 15.159 1.00 90.81 100 THR A N 1
ATOM 828 C CA . THR A 1 100 ? -2.208 -3.685 15.028 1.00 90.81 100 THR A CA 1
ATOM 829 C C . THR A 1 100 ? -1.108 -4.621 15.516 1.00 90.81 100 THR A C 1
ATOM 831 O O . THR A 1 100 ? -0.080 -4.746 14.853 1.00 90.81 100 THR A O 1
ATOM 834 N N . LYS A 1 101 ? -1.327 -5.347 16.621 1.00 93.81 101 LYS A N 1
ATOM 835 C CA . LYS A 1 101 ? -0.381 -6.365 17.102 1.00 93.81 101 LYS A CA 1
ATOM 836 C C . LYS A 1 101 ? -0.125 -7.439 16.045 1.00 93.81 101 LYS A C 1
ATOM 838 O O . LYS A 1 101 ? 1.032 -7.762 15.796 1.00 93.81 101 LYS A O 1
ATOM 843 N N . LYS A 1 102 ? -1.166 -7.946 15.374 1.00 93.75 102 LYS A N 1
ATOM 844 C CA . LYS A 1 102 ? -1.005 -8.961 14.314 1.00 93.75 102 LYS A CA 1
ATOM 845 C C . LYS A 1 102 ? -0.265 -8.428 13.096 1.00 93.75 102 LYS A C 1
ATOM 847 O O . LYS A 1 102 ? 0.616 -9.111 12.579 1.00 93.75 102 LYS A O 1
ATOM 852 N N . VAL A 1 103 ? -0.596 -7.214 12.659 1.00 94.81 103 VAL A N 1
ATOM 853 C CA . VAL A 1 103 ? 0.119 -6.545 11.563 1.00 94.81 103 VAL A CA 1
ATOM 854 C C . VAL A 1 103 ? 1.591 -6.355 11.921 1.00 94.81 103 VAL A C 1
ATOM 856 O O . VAL A 1 103 ? 2.460 -6.672 11.114 1.00 94.81 103 VAL A O 1
ATOM 859 N N . TYR A 1 104 ? 1.884 -5.906 13.142 1.00 94.94 104 TYR A N 1
ATOM 860 C CA . TYR A 1 104 ? 3.253 -5.736 13.615 1.00 94.94 104 TYR A CA 1
ATOM 861 C C . TYR A 1 104 ? 4.019 -7.063 13.624 1.00 94.94 104 TYR A C 1
ATOM 863 O O . TYR A 1 104 ? 5.105 -7.134 13.057 1.00 94.94 104 TYR A O 1
ATOM 871 N N . THR A 1 105 ? 3.430 -8.134 14.170 1.00 95.19 105 THR A N 1
ATOM 872 C CA . THR A 1 105 ? 4.030 -9.477 14.141 1.00 95.19 105 THR A CA 1
ATOM 873 C C . THR A 1 105 ? 4.316 -9.942 12.714 1.00 95.19 105 THR A C 1
ATOM 875 O O . THR A 1 105 ? 5.386 -10.487 12.453 1.00 95.19 105 THR A O 1
ATOM 878 N N . PHE A 1 106 ? 3.397 -9.702 11.777 1.00 96.56 106 PHE A N 1
ATOM 879 C CA . PHE A 1 106 ? 3.625 -9.997 10.364 1.00 96.56 106 PHE A CA 1
ATOM 880 C C . PHE A 1 106 ? 4.816 -9.207 9.803 1.00 96.56 106 PHE A C 1
ATOM 882 O O . PHE A 1 106 ? 5.704 -9.801 9.194 1.00 96.56 106 PHE A O 1
ATOM 889 N N . LEU A 1 107 ? 4.883 -7.894 10.046 1.00 95.12 107 LEU A N 1
ATOM 890 C CA . LEU A 1 107 ? 5.963 -7.036 9.550 1.00 95.12 107 LEU A CA 1
ATOM 891 C C . LEU A 1 107 ? 7.335 -7.403 10.132 1.00 95.12 107 LEU A C 1
ATOM 893 O O . LEU A 1 107 ? 8.327 -7.332 9.405 1.00 95.12 107 LEU A O 1
ATOM 897 N N . THR A 1 108 ? 7.397 -7.852 11.392 1.00 96.19 108 THR A N 1
ATOM 898 C CA . THR A 1 108 ? 8.634 -8.344 12.026 1.00 96.19 108 THR A CA 1
ATOM 899 C C . THR A 1 108 ? 9.274 -9.481 11.232 1.00 96.19 108 THR A C 1
ATOM 901 O O . THR A 1 108 ? 10.496 -9.546 11.153 1.00 96.19 108 THR A O 1
ATOM 904 N N . TRP A 1 109 ? 8.471 -10.351 10.615 1.00 95.12 109 TRP A N 1
ATOM 905 C CA . TRP A 1 109 ? 8.968 -11.456 9.791 1.00 95.12 109 TRP A CA 1
ATOM 906 C C . TRP A 1 109 ? 9.064 -11.101 8.306 1.00 95.12 109 TRP A C 1
ATOM 908 O O . TRP A 1 109 ? 10.004 -11.521 7.633 1.00 95.12 109 TRP A O 1
ATOM 918 N N . ALA A 1 110 ? 8.120 -10.312 7.790 1.00 93.81 110 ALA A N 1
ATOM 919 C CA . ALA A 1 110 ? 8.079 -9.940 6.383 1.00 93.81 110 ALA A CA 1
ATOM 920 C C . ALA A 1 110 ? 9.302 -9.107 5.975 1.00 93.81 110 ALA A C 1
ATOM 922 O O . ALA A 1 110 ? 9.916 -9.403 4.954 1.00 93.81 110 ALA A O 1
ATOM 923 N N . LEU A 1 111 ? 9.699 -8.106 6.773 1.00 93.69 111 LEU A N 1
ATOM 924 C CA . LEU A 1 111 ? 10.816 -7.219 6.421 1.00 93.69 111 LEU A CA 1
ATOM 925 C C . LEU A 1 111 ? 12.161 -7.966 6.299 1.00 93.69 111 LEU A C 1
ATOM 927 O O . LEU A 1 111 ? 12.799 -7.835 5.250 1.00 93.69 111 LEU A O 1
ATOM 931 N N . PRO A 1 112 ? 12.590 -8.799 7.274 1.00 95.06 112 PRO A N 1
ATOM 932 C CA . PRO A 1 112 ? 13.788 -9.623 7.115 1.00 95.06 112 PRO A CA 1
ATOM 933 C C . PRO A 1 112 ? 13.702 -10.594 5.937 1.00 95.06 112 PRO A C 1
ATOM 935 O O . PRO A 1 112 ? 14.690 -10.767 5.229 1.00 95.06 112 PRO A O 1
ATOM 938 N N . MET A 1 113 ? 12.532 -11.198 5.686 1.00 93.56 113 MET A N 1
ATOM 939 C CA . MET A 1 113 ? 12.352 -12.107 4.548 1.00 93.56 113 MET A CA 1
ATOM 940 C C . MET A 1 113 ? 12.552 -11.406 3.203 1.00 93.56 113 MET A C 1
ATOM 942 O O . MET A 1 113 ? 13.201 -11.970 2.327 1.00 93.56 113 MET A O 1
ATOM 946 N N . ILE A 1 114 ? 12.055 -10.176 3.033 1.00 93.25 114 ILE A N 1
ATOM 947 C CA . ILE A 1 114 ? 12.318 -9.390 1.817 1.00 93.25 114 ILE A CA 1
ATOM 948 C C . ILE A 1 114 ? 13.811 -9.116 1.680 1.00 93.25 114 ILE A C 1
ATOM 950 O O . ILE A 1 114 ? 14.357 -9.282 0.598 1.00 93.25 114 ILE A O 1
ATOM 954 N N . LEU A 1 115 ? 14.476 -8.684 2.754 1.00 92.62 115 LEU A N 1
ATOM 955 C CA . LEU A 1 115 ? 15.905 -8.375 2.703 1.00 92.62 115 LEU A CA 1
ATOM 956 C C . LEU A 1 115 ? 16.723 -9.613 2.325 1.00 92.62 115 LEU A C 1
ATOM 958 O O . LEU A 1 115 ? 17.586 -9.529 1.456 1.00 92.62 115 LEU A O 1
ATOM 962 N N . ALA A 1 116 ? 16.403 -10.768 2.910 1.00 93.56 116 ALA A N 1
ATOM 963 C CA . ALA A 1 116 ? 17.012 -12.041 2.542 1.00 93.56 116 ALA A CA 1
ATOM 964 C C . ALA A 1 116 ? 16.738 -12.402 1.073 1.00 93.56 116 ALA A C 1
ATOM 966 O O . ALA A 1 116 ? 17.654 -12.803 0.361 1.00 93.56 116 ALA A O 1
ATOM 967 N N . LEU A 1 117 ? 15.503 -12.204 0.598 1.00 91.31 117 LEU A N 1
ATOM 968 C CA . LEU A 1 117 ? 15.120 -12.431 -0.795 1.00 91.31 117 LEU A CA 1
ATOM 969 C C . LEU A 1 117 ? 15.919 -11.537 -1.757 1.00 91.31 117 LEU A C 1
ATOM 971 O O . LEU A 1 117 ? 16.376 -12.023 -2.786 1.00 91.31 117 LEU A O 1
ATOM 975 N N . LEU A 1 118 ? 16.123 -10.261 -1.415 1.00 90.75 118 LEU A N 1
ATOM 976 C CA . LEU A 1 118 ? 16.887 -9.301 -2.220 1.00 90.75 118 LEU A CA 1
ATOM 977 C C . LEU A 1 118 ? 18.398 -9.585 -2.245 1.00 90.75 118 LEU A C 1
ATOM 979 O O . LEU A 1 118 ? 19.070 -9.138 -3.169 1.00 90.75 118 LEU A O 1
ATOM 983 N N . LEU A 1 119 ? 18.932 -10.309 -1.256 1.00 92.12 119 LEU A N 1
ATOM 984 C CA . LEU A 1 119 ? 20.332 -10.751 -1.232 1.00 92.12 119 LEU A CA 1
ATOM 985 C C . LEU A 1 119 ? 20.593 -11.966 -2.129 1.00 92.12 119 LEU A C 1
ATOM 987 O O . LEU A 1 119 ? 21.749 -12.250 -2.447 1.00 92.12 119 LEU A O 1
ATOM 991 N N . LEU A 1 120 ? 19.549 -12.698 -2.530 1.00 90.44 120 LEU A N 1
ATOM 992 C CA . LEU A 1 120 ? 19.715 -13.811 -3.455 1.00 90.44 120 LEU A CA 1
ATOM 993 C C . LEU A 1 120 ? 20.180 -13.287 -4.823 1.00 90.44 120 LEU A C 1
ATOM 995 O O . LEU A 1 120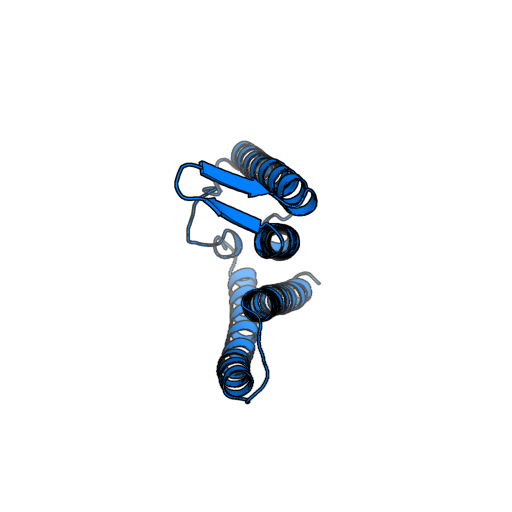 ? 19.739 -12.217 -5.246 1.00 90.44 120 LEU A O 1
ATOM 999 N N . PRO A 1 121 ? 21.014 -14.046 -5.559 1.00 88.31 121 PRO A N 1
ATOM 1000 C CA . PRO A 1 121 ? 21.502 -13.674 -6.888 1.00 88.31 121 PRO A CA 1
ATOM 1001 C C . PRO A 1 121 ? 20.407 -13.844 -7.962 1.00 88.31 121 PRO A C 1
ATOM 1003 O O . PRO A 1 121 ? 20.611 -14.469 -9.000 1.00 88.31 121 PRO A O 1
ATOM 1006 N N . ILE A 1 122 ? 19.213 -13.318 -7.690 1.00 89.31 122 ILE A N 1
ATOM 1007 C CA . ILE A 1 122 ? 18.048 -13.320 -8.568 1.00 89.31 122 ILE A CA 1
ATOM 1008 C C . ILE A 1 122 ? 17.965 -11.930 -9.215 1.00 89.31 122 ILE A C 1
ATOM 1010 O O . ILE A 1 122 ? 18.032 -10.922 -8.508 1.00 89.31 122 ILE A O 1
ATOM 1014 N N . PRO A 1 123 ? 17.794 -11.830 -10.545 1.00 85.94 123 PRO A N 1
ATOM 1015 C CA . PRO A 1 123 ? 17.684 -10.545 -11.225 1.00 85.94 123 PRO A CA 1
ATOM 1016 C C . PRO A 1 123 ? 16.328 -9.883 -10.925 1.00 85.94 123 PRO A C 1
ATOM 1018 O O . PRO A 1 123 ? 15.362 -10.022 -11.677 1.00 85.94 123 PRO A O 1
ATOM 1021 N N . PHE A 1 124 ? 16.240 -9.143 -9.819 1.00 87.00 124 PHE A N 1
ATOM 1022 C CA . PHE A 1 124 ? 15.065 -8.334 -9.505 1.00 87.00 124 PHE A CA 1
ATOM 1023 C C . PHE A 1 124 ? 15.040 -7.063 -10.354 1.00 87.00 124 PHE A C 1
ATOM 1025 O O . PHE A 1 124 ? 15.925 -6.213 -10.273 1.00 87.00 124 PHE A O 1
ATOM 1032 N N . SER A 1 125 ? 13.975 -6.891 -11.137 1.00 89.62 125 SER A N 1
ATOM 1033 C CA . SER A 1 125 ? 13.697 -5.598 -11.763 1.00 89.62 125 SER A CA 1
ATOM 1034 C C . SER A 1 125 ? 13.227 -4.586 -10.707 1.00 89.62 125 SER A C 1
ATOM 1036 O O . SER A 1 125 ? 12.639 -4.965 -9.690 1.00 89.62 125 SER A O 1
ATOM 1038 N N . LYS A 1 126 ? 13.398 -3.281 -10.966 1.00 86.62 126 LYS A N 1
ATOM 1039 C CA . LYS A 1 126 ? 12.851 -2.218 -10.095 1.00 86.62 126 LYS A CA 1
ATOM 1040 C C . LYS A 1 126 ? 11.342 -2.387 -9.868 1.00 86.62 126 LYS A C 1
ATOM 1042 O O . LYS A 1 126 ? 10.851 -2.163 -8.765 1.00 86.62 126 LYS A O 1
ATOM 1047 N N . PHE A 1 127 ? 10.620 -2.835 -10.899 1.00 90.38 127 PHE A N 1
ATOM 1048 C CA . PHE A 1 127 ? 9.193 -3.128 -10.805 1.00 90.38 127 PHE A CA 1
ATOM 1049 C C . PHE A 1 127 ? 8.907 -4.316 -9.879 1.00 90.38 127 PHE A C 1
ATOM 1051 O O . PHE A 1 127 ? 7.979 -4.256 -9.084 1.00 90.38 127 PHE A O 1
ATOM 1058 N N . SER A 1 128 ? 9.726 -5.370 -9.915 1.00 91.38 128 SER A N 1
ATOM 1059 C CA . SER A 1 128 ? 9.574 -6.539 -9.037 1.00 91.38 128 SER A CA 1
ATOM 1060 C C . SER A 1 128 ? 9.676 -6.156 -7.557 1.00 91.38 128 SER A C 1
ATOM 1062 O O . SER A 1 128 ? 8.860 -6.599 -6.755 1.00 91.38 128 SER A O 1
ATOM 1064 N N . ILE A 1 129 ? 10.627 -5.283 -7.203 1.00 91.25 129 ILE A N 1
ATOM 1065 C CA . ILE A 1 129 ? 10.770 -4.762 -5.833 1.00 91.25 129 ILE A CA 1
ATOM 1066 C C . ILE A 1 129 ? 9.528 -3.955 -5.438 1.00 91.25 129 ILE A C 1
ATOM 1068 O O . ILE A 1 129 ? 8.970 -4.158 -4.360 1.00 91.25 129 ILE A O 1
ATOM 1072 N N . PHE A 1 130 ? 9.053 -3.084 -6.332 1.00 92.00 130 PHE A N 1
ATOM 1073 C CA . PHE A 1 130 ? 7.826 -2.317 -6.120 1.00 92.00 130 PHE A CA 1
ATOM 1074 C C . PHE A 1 130 ? 6.605 -3.223 -5.884 1.00 92.00 130 PHE A C 1
ATOM 1076 O O . PHE A 1 130 ? 5.852 -2.996 -4.938 1.00 92.00 130 PHE A O 1
ATOM 1083 N N . VAL A 1 131 ? 6.445 -4.293 -6.671 1.00 94.06 131 VAL A N 1
ATOM 1084 C CA . VAL A 1 131 ? 5.365 -5.280 -6.496 1.00 94.06 131 VAL A CA 1
ATOM 1085 C C . VAL A 1 131 ? 5.446 -5.958 -5.129 1.00 94.06 131 VAL A C 1
ATOM 1087 O O . VAL A 1 131 ? 4.427 -6.059 -4.453 1.00 94.06 131 VAL A O 1
ATOM 1090 N N . ILE A 1 132 ? 6.636 -6.383 -4.688 1.00 93.69 132 ILE A N 1
ATOM 1091 C CA . ILE A 1 132 ? 6.823 -7.025 -3.375 1.00 93.69 132 ILE A CA 1
ATOM 1092 C C . ILE A 1 132 ? 6.363 -6.096 -2.245 1.00 93.69 132 ILE A C 1
ATOM 1094 O O . ILE A 1 132 ? 5.600 -6.515 -1.372 1.00 93.69 132 ILE A O 1
ATOM 1098 N N . VAL A 1 133 ? 6.775 -4.826 -2.286 1.00 93.44 133 VAL A N 1
ATOM 1099 C CA . VAL A 1 133 ? 6.371 -3.823 -1.290 1.00 93.44 133 VAL A CA 1
ATOM 1100 C C . VAL A 1 133 ? 4.855 -3.632 -1.297 1.00 93.44 133 VAL A C 1
ATOM 1102 O O . VAL A 1 133 ? 4.229 -3.651 -0.237 1.00 93.44 133 VAL A O 1
ATOM 1105 N N . VAL A 1 134 ? 4.236 -3.513 -2.475 1.00 94.81 134 VAL A N 1
ATOM 1106 C CA . VAL A 1 134 ? 2.779 -3.370 -2.570 1.00 94.81 134 VAL A CA 1
ATOM 1107 C C . VAL A 1 134 ? 2.048 -4.609 -2.044 1.00 94.81 134 VAL A C 1
ATOM 1109 O O . VAL A 1 134 ? 1.074 -4.465 -1.306 1.00 94.81 134 VAL A O 1
ATOM 1112 N N . CYS A 1 135 ? 2.515 -5.820 -2.352 1.00 94.75 135 CYS A N 1
ATOM 1113 C CA . CYS A 1 135 ? 1.923 -7.053 -1.833 1.00 94.75 135 CYS A CA 1
ATOM 1114 C C . CYS A 1 135 ? 1.912 -7.072 -0.302 1.00 94.75 135 CYS A C 1
ATOM 1116 O O . CYS A 1 135 ? 0.908 -7.440 0.304 1.00 94.75 135 CYS A O 1
ATOM 1118 N N . ILE A 1 136 ? 2.986 -6.612 0.336 1.00 95.31 136 ILE A N 1
ATOM 1119 C CA . ILE A 1 136 ? 3.060 -6.518 1.798 1.00 95.31 136 ILE A CA 1
ATOM 1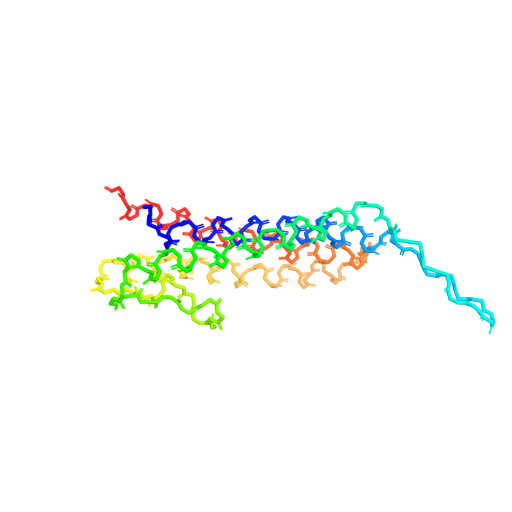120 C C . ILE A 1 136 ? 2.065 -5.502 2.331 1.00 95.31 136 ILE A C 1
ATOM 1122 O O . ILE A 1 136 ? 1.377 -5.790 3.310 1.00 95.31 136 ILE A O 1
ATOM 1126 N N . ILE A 1 137 ? 1.937 -4.353 1.661 1.00 94.56 137 ILE A N 1
ATOM 1127 C CA . ILE A 1 137 ? 0.939 -3.344 2.015 1.00 94.56 137 ILE A CA 1
ATOM 1128 C C . ILE A 1 137 ? -0.481 -3.922 1.889 1.00 94.56 137 ILE A C 1
ATOM 1130 O O . ILE A 1 137 ? -1.330 -3.667 2.741 1.00 94.56 137 ILE A O 1
ATOM 1134 N N . ILE A 1 138 ? -0.760 -4.744 0.880 1.00 95.06 138 ILE A N 1
ATOM 1135 C CA . ILE A 1 138 ? -2.065 -5.402 0.740 1.00 95.06 138 ILE A CA 1
ATOM 1136 C C . ILE A 1 138 ? -2.285 -6.412 1.873 1.00 95.06 138 ILE A C 1
ATOM 1138 O O . ILE A 1 138 ? -3.330 -6.376 2.524 1.00 95.06 138 ILE A O 1
ATOM 1142 N N . VAL A 1 139 ? -1.302 -7.270 2.162 1.00 95.62 139 VAL A N 1
ATOM 1143 C CA . VAL A 1 139 ? -1.408 -8.290 3.217 1.00 95.62 139 VAL A CA 1
ATOM 1144 C C . VAL A 1 139 ? -1.605 -7.657 4.596 1.00 95.62 139 VAL A C 1
ATOM 1146 O O . VAL A 1 139 ? -2.484 -8.105 5.328 1.00 95.62 139 VAL A O 1
ATOM 1149 N N . GLN A 1 140 ? -0.886 -6.582 4.946 1.00 94.88 140 GLN A N 1
ATOM 1150 C CA . GLN A 1 140 ? -1.114 -5.898 6.230 1.00 94.88 140 GLN A CA 1
ATOM 1151 C C . GLN A 1 140 ? -2.543 -5.343 6.347 1.00 94.88 140 GLN A C 1
ATOM 1153 O O . GLN A 1 140 ? -3.162 -5.475 7.401 1.00 94.88 140 GLN A O 1
ATOM 1158 N N . ASN A 1 141 ? -3.101 -4.776 5.269 1.00 92.94 141 ASN A N 1
ATOM 1159 C CA . ASN A 1 141 ? -4.466 -4.246 5.279 1.00 92.94 141 ASN A CA 1
ATOM 1160 C C . ASN A 1 141 ? -5.503 -5.378 5.345 1.00 92.94 141 ASN A C 1
ATOM 1162 O O . ASN A 1 141 ? -6.534 -5.219 5.995 1.00 92.94 141 ASN A O 1
ATOM 1166 N N . LEU A 1 142 ? -5.227 -6.532 4.726 1.00 93.75 142 LEU A N 1
ATOM 1167 C CA . LEU A 1 142 ? -6.072 -7.724 4.833 1.00 93.75 142 LEU A CA 1
ATOM 1168 C C . LEU A 1 142 ? -6.071 -8.291 6.255 1.00 93.75 142 LEU A C 1
ATOM 1170 O O . LEU A 1 142 ? -7.142 -8.558 6.794 1.00 93.75 142 LEU A O 1
ATOM 1174 N N . ILE A 1 143 ? -4.898 -8.435 6.881 1.00 93.44 143 ILE A N 1
ATOM 1175 C CA . ILE A 1 143 ? -4.780 -8.880 8.280 1.00 93.44 143 ILE A CA 1
ATOM 1176 C C . ILE A 1 143 ? -5.578 -7.945 9.189 1.00 93.44 143 ILE A C 1
ATOM 1178 O O . ILE A 1 143 ? -6.374 -8.416 10.003 1.00 93.44 143 ILE A O 1
ATOM 1182 N N . PHE A 1 144 ? -5.408 -6.632 9.015 1.00 91.69 144 PHE A N 1
ATOM 1183 C CA . PHE A 1 144 ? -6.145 -5.636 9.781 1.00 91.69 144 PHE A CA 1
ATOM 1184 C C . PHE A 1 144 ? -7.659 -5.771 9.572 1.00 91.69 144 PHE A C 1
ATOM 1186 O O . PHE A 1 144 ? -8.411 -5.874 10.538 1.00 91.69 144 PHE A O 1
ATOM 1193 N N . TYR A 1 145 ? -8.115 -5.843 8.319 1.00 90.94 145 TYR A N 1
ATOM 1194 C CA . TYR A 1 145 ? -9.531 -5.976 7.982 1.00 90.94 145 TYR A CA 1
ATOM 1195 C C . TYR A 1 145 ? -10.164 -7.241 8.573 1.00 90.94 145 TYR A C 1
ATOM 1197 O O . TYR A 1 145 ? -11.233 -7.169 9.181 1.00 90.94 145 TYR A O 1
ATOM 1205 N N . PHE A 1 146 ? -9.513 -8.398 8.420 1.00 90.88 146 PHE A N 1
ATOM 1206 C CA . PHE A 1 146 ? -10.030 -9.659 8.946 1.00 90.88 146 PHE A CA 1
ATOM 1207 C C . PHE A 1 146 ? -10.071 -9.677 10.467 1.00 90.88 146 PHE A C 1
ATOM 1209 O O . PHE A 1 146 ? -10.999 -10.250 11.032 1.00 90.88 146 PHE A O 1
ATOM 1216 N N . GLU A 1 147 ? -9.102 -9.051 11.135 1.00 90.12 147 GLU A N 1
ATOM 1217 C CA . GLU A 1 147 ? -9.128 -8.962 12.588 1.00 90.12 147 GLU A CA 1
ATOM 1218 C C . GLU A 1 147 ? -10.235 -8.024 13.069 1.00 90.12 147 GLU A C 1
ATOM 1220 O O . GLU A 1 147 ? -11.026 -8.420 13.918 1.00 90.12 147 GLU A O 1
ATOM 1225 N N . MET A 1 148 ? -10.380 -6.846 12.459 1.00 86.69 148 MET A N 1
ATOM 1226 C CA . MET A 1 148 ? -11.461 -5.911 12.784 1.00 86.69 148 MET A CA 1
ATOM 1227 C C . MET A 1 148 ? -12.851 -6.493 12.512 1.00 86.69 148 MET A C 1
ATOM 1229 O O . MET A 1 148 ? -13.802 -6.181 13.226 1.00 86.69 148 MET A O 1
ATOM 1233 N N . LYS A 1 149 ? -12.992 -7.358 11.499 1.00 86.12 149 LYS A N 1
ATOM 1234 C CA . LYS A 1 149 ? -14.264 -8.022 11.192 1.00 86.12 149 LYS A CA 1
ATOM 1235 C C . LYS A 1 149 ? -14.736 -8.930 12.335 1.00 86.12 149 LYS A C 1
ATOM 1237 O O . LYS A 1 149 ? -15.938 -8.997 12.560 1.00 86.12 149 LYS A O 1
ATOM 1242 N N . LYS A 1 150 ? -13.822 -9.566 13.076 1.00 85.25 150 LYS A N 1
ATOM 1243 C CA . LYS A 1 150 ? -14.167 -10.468 14.192 1.00 85.25 150 LYS A CA 1
ATOM 1244 C C . LYS A 1 150 ? -14.814 -9.761 15.377 1.00 85.25 150 LYS A C 1
ATOM 1246 O O . LYS A 1 150 ? -15.533 -10.402 16.120 1.00 85.25 150 LYS A O 1
ATOM 1251 N N . PHE A 1 151 ? -14.550 -8.469 15.558 1.00 78.88 151 PHE A N 1
ATOM 1252 C CA . PHE A 1 151 ? -15.118 -7.672 16.654 1.00 78.88 151 PHE A CA 1
ATOM 1253 C C . PHE A 1 151 ? -16.457 -7.017 16.288 1.00 78.88 151 PHE A C 1
ATOM 1255 O O . PHE A 1 151 ? -17.010 -6.255 17.076 1.00 78.88 151 PHE A O 1
ATOM 1262 N N . LYS A 1 152 ? -16.946 -7.251 15.066 1.00 67.00 152 LYS A N 1
ATOM 1263 C CA . LYS A 1 152 ? -18.225 -6.732 14.571 1.00 67.00 152 LYS A CA 1
ATOM 1264 C C . LYS A 1 152 ? -19.359 -7.762 14.668 1.00 67.00 152 LYS A C 1
ATOM 1266 O O . LYS A 1 152 ? -20.515 -7.382 14.488 1.00 67.00 152 LYS A O 1
ATOM 1271 N N . GLU A 1 153 ? -19.011 -9.034 14.851 1.00 50.53 153 GLU A N 1
ATOM 1272 C CA . GLU A 1 153 ? -19.924 -10.148 15.143 1.00 50.53 153 GLU A CA 1
ATOM 1273 C C . GLU A 1 153 ? -19.990 -10.350 16.659 1.00 50.53 153 GLU A C 1
ATOM 1275 O O . GLU A 1 153 ? -21.111 -10.601 17.150 1.00 50.53 153 GLU A O 1
#